Protein AF-A0A951AFZ4-F1 (afdb_monomer_lite)

pLDDT: mean 92.52, std 4.46, range [70.25, 98.06]

Sequence (75 aa):
MFKRILKWLGGILLVLLLIAAIVINAVWFRPWFLNVFYEKVFVEFVFDEPELLSSIGLVEQFGITGHNARLNDAS

Structure (mmCIF, N/CA/C/O backbone):
data_AF-A0A951AFZ4-F1
#
_entry.id   AF-A0A951AFZ4-F1
#
loop_
_atom_site.group_PDB
_atom_site.id
_atom_site.type_symbol
_atom_site.label_atom_id
_atom_site.label_alt_id
_atom_site.label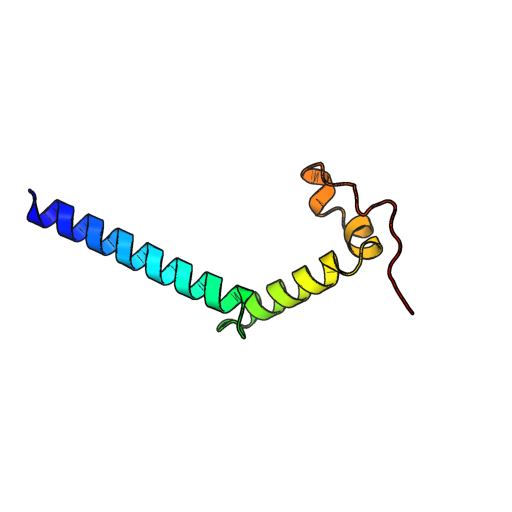_comp_id
_atom_site.label_asym_id
_atom_site.label_entity_id
_atom_site.label_seq_id
_atom_site.pdbx_PDB_ins_code
_atom_site.Cartn_x
_atom_site.Cartn_y
_atom_site.Cartn_z
_atom_site.occupancy
_atom_site.B_iso_or_equiv
_atom_site.auth_seq_id
_atom_site.auth_comp_id
_atom_site.auth_asym_id
_atom_site.auth_atom_id
_atom_site.pdbx_PDB_model_num
ATOM 1 N N . MET A 1 1 ? -11.818 24.186 27.851 1.00 70.25 1 MET A N 1
ATOM 2 C CA . MET A 1 1 ? -11.233 23.938 26.509 1.00 70.25 1 MET A CA 1
ATOM 3 C C . MET A 1 1 ? -10.308 22.722 26.463 1.00 70.25 1 MET A C 1
ATOM 5 O O . MET A 1 1 ? -10.518 21.879 25.601 1.00 70.25 1 MET A O 1
ATOM 9 N N . PHE A 1 2 ? -9.367 22.566 27.403 1.00 85.00 2 PHE A N 1
ATOM 10 C CA . PHE A 1 2 ? -8.395 21.456 27.430 1.00 85.00 2 PHE A CA 1
ATOM 11 C C . PHE A 1 2 ? -9.010 20.045 27.322 1.00 85.00 2 PHE A C 1
ATOM 13 O O . PHE A 1 2 ? -8.621 19.265 26.462 1.00 85.00 2 PHE A O 1
ATOM 20 N N . LYS A 1 3 ? -10.067 19.743 28.094 1.00 86.38 3 LYS A N 1
ATOM 21 C CA . LYS A 1 3 ? -10.775 18.446 28.021 1.00 86.38 3 LYS A CA 1
ATOM 22 C C . LYS A 1 3 ? -11.378 18.147 26.639 1.00 86.38 3 LYS A C 1
ATOM 24 O O . LYS A 1 3 ? -11.525 16.987 26.280 1.00 86.38 3 LYS A O 1
ATOM 29 N N . ARG A 1 4 ? -11.749 19.179 25.870 1.00 88.31 4 ARG A N 1
ATOM 30 C CA . ARG A 1 4 ? -12.290 19.021 24.510 1.00 88.31 4 ARG A CA 1
ATOM 31 C C . ARG A 1 4 ? -11.167 18.700 23.528 1.00 88.31 4 ARG A C 1
ATOM 33 O O . ARG A 1 4 ? -11.319 17.785 22.734 1.00 88.31 4 ARG A O 1
ATOM 40 N N . ILE A 1 5 ? -10.039 19.399 23.642 1.00 90.44 5 ILE A N 1
ATOM 41 C CA . ILE A 1 5 ? -8.835 19.155 22.835 1.00 90.44 5 ILE A CA 1
ATOM 42 C C . ILE A 1 5 ? -8.319 17.731 23.063 1.00 90.44 5 ILE A C 1
ATOM 44 O O . ILE A 1 5 ? -8.094 17.014 22.097 1.00 90.44 5 ILE A O 1
ATOM 48 N N . LEU A 1 6 ? -8.236 17.284 24.320 1.00 93.56 6 LEU A N 1
ATOM 49 C CA . LEU A 1 6 ? -7.774 15.935 24.654 1.00 93.56 6 LEU A CA 1
ATOM 50 C C . LEU A 1 6 ? -8.691 14.834 24.090 1.00 93.56 6 LEU A C 1
ATOM 52 O O . LEU A 1 6 ? -8.199 13.807 23.636 1.00 93.56 6 LEU A O 1
ATOM 56 N N . LYS A 1 7 ? -10.013 15.059 24.056 1.00 92.88 7 LYS A N 1
ATOM 57 C CA . LYS A 1 7 ? -10.967 14.134 23.418 1.00 92.88 7 LYS A CA 1
ATOM 58 C C . LYS A 1 7 ? -10.746 14.025 21.909 1.00 92.88 7 LYS A C 1
ATOM 60 O O . LYS A 1 7 ? -10.751 12.918 21.386 1.00 92.88 7 LYS A O 1
ATOM 65 N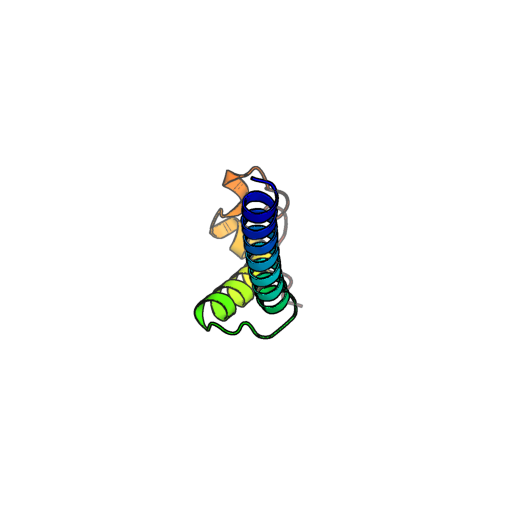 N . TRP A 1 8 ? -10.537 15.150 21.223 1.00 95.19 8 TRP A N 1
ATOM 66 C CA . TRP A 1 8 ? -10.255 15.149 19.784 1.00 95.19 8 TRP A CA 1
ATOM 67 C C . TRP A 1 8 ? -8.906 14.501 19.469 1.00 95.19 8 TRP A C 1
ATOM 69 O O . TRP A 1 8 ? -8.842 13.659 18.582 1.00 95.19 8 TRP A O 1
ATOM 79 N N . LEU A 1 9 ? -7.860 14.823 20.235 1.00 95.31 9 LEU A N 1
ATOM 80 C CA . LEU A 1 9 ? -6.542 14.191 20.109 1.00 95.31 9 LEU A CA 1
ATOM 81 C C . LEU A 1 9 ? -6.611 12.678 20.331 1.00 95.31 9 LEU A C 1
ATOM 83 O O . LEU A 1 9 ? -6.080 11.924 19.524 1.00 95.31 9 LEU A O 1
ATOM 87 N N . GLY A 1 10 ? -7.308 12.232 21.380 1.00 96.31 10 GLY A N 1
ATOM 88 C CA . GLY A 1 10 ? -7.520 10.809 21.638 1.00 96.31 10 GLY A CA 1
ATOM 89 C C . GLY A 1 10 ? -8.311 10.121 20.525 1.00 96.31 10 GLY A C 1
ATOM 90 O O . GLY A 1 10 ? -7.954 9.022 20.114 1.00 96.31 10 GLY A O 1
ATOM 91 N N . GLY A 1 11 ? -9.342 10.783 19.991 1.00 96.75 11 GLY A N 1
ATOM 92 C CA . GLY A 1 11 ? -10.116 10.276 18.857 1.00 96.75 11 GLY A CA 1
ATOM 93 C C . GLY A 1 11 ? -9.274 10.124 17.590 1.00 96.75 11 GLY A C 1
ATOM 94 O O . GLY A 1 11 ? -9.303 9.069 16.964 1.00 96.75 11 GLY A O 1
ATOM 95 N N . ILE A 1 12 ? -8.475 11.138 17.246 1.00 96.94 12 ILE A N 1
ATOM 96 C CA . ILE A 1 12 ? -7.563 11.095 16.092 1.00 96.94 12 ILE A CA 1
ATOM 97 C C . ILE A 1 12 ? -6.529 9.982 16.270 1.00 96.94 12 ILE A C 1
ATOM 99 O O . ILE A 1 12 ? -6.306 9.202 15.347 1.00 96.94 12 ILE A O 1
ATOM 103 N N . LEU A 1 13 ? -5.933 9.874 17.460 1.00 97.69 13 LEU A N 1
ATOM 104 C CA . LEU A 1 13 ? -4.963 8.825 17.760 1.00 97.69 13 LEU A CA 1
ATOM 105 C C . LEU A 1 13 ? -5.581 7.432 17.599 1.00 97.69 13 LEU A C 1
ATOM 107 O O . LEU A 1 13 ? -4.969 6.556 16.997 1.00 97.69 13 LEU A O 1
ATOM 111 N N . LEU A 1 14 ? -6.806 7.234 18.088 1.00 97.81 14 LEU A N 1
ATOM 112 C CA . LEU A 1 14 ? -7.514 5.964 17.954 1.00 97.81 14 LEU A CA 1
ATOM 113 C C . LEU A 1 14 ? -7.792 5.625 16.485 1.00 97.81 14 LEU A C 1
ATOM 115 O O . LEU A 1 14 ? -7.555 4.494 16.072 1.00 97.81 14 LEU A O 1
ATOM 119 N N . VAL A 1 15 ? -8.233 6.596 15.681 1.00 98.06 15 VAL A N 1
ATOM 120 C CA . VAL A 1 15 ? -8.440 6.398 14.236 1.00 98.06 15 VAL A CA 1
ATOM 121 C C . VAL A 1 15 ? -7.131 6.019 13.541 1.00 98.06 15 VAL A C 1
ATOM 123 O O . VAL A 1 15 ? -7.114 5.072 12.759 1.00 98.06 15 VAL A O 1
ATOM 126 N N . LEU A 1 16 ? -6.026 6.696 13.863 1.00 98.00 16 LEU A N 1
ATOM 127 C CA . LEU A 1 16 ? -4.710 6.364 13.312 1.00 98.00 16 LEU A CA 1
ATOM 128 C C . LEU A 1 16 ? -4.276 4.939 13.675 1.00 98.00 16 LEU A C 1
ATOM 130 O O . LEU A 1 16 ? -3.788 4.217 12.808 1.00 98.00 16 LEU A O 1
ATOM 134 N N . LEU A 1 17 ? -4.493 4.510 14.921 1.00 98.06 17 LEU A N 1
ATOM 135 C CA . LEU A 1 17 ? -4.182 3.145 15.353 1.00 98.06 17 LEU A CA 1
ATOM 136 C C . LEU A 1 17 ? -5.025 2.097 14.616 1.00 98.06 17 LEU A C 1
ATOM 138 O O . LEU A 1 17 ? -4.498 1.052 14.239 1.00 98.06 17 LEU A O 1
ATOM 142 N N . LEU A 1 18 ? -6.308 2.374 14.369 1.00 97.44 18 LEU A N 1
ATOM 143 C CA . LEU A 1 18 ? -7.171 1.477 13.596 1.00 97.44 18 LEU A CA 1
ATOM 144 C C . LEU A 1 18 ? -6.706 1.356 12.141 1.00 97.44 18 LEU A C 1
ATOM 146 O O . LEU A 1 18 ? -6.627 0.245 11.620 1.00 97.44 18 LEU A O 1
ATOM 150 N N . ILE A 1 19 ? -6.349 2.473 11.502 1.00 96.81 19 ILE A N 1
ATOM 151 C CA . ILE A 1 19 ? -5.805 2.462 10.137 1.00 96.81 19 ILE A CA 1
ATOM 152 C C . ILE A 1 19 ? -4.496 1.667 10.101 1.00 96.81 19 ILE A C 1
ATOM 154 O O . ILE A 1 19 ? -4.332 0.800 9.246 1.00 96.81 19 ILE A O 1
ATOM 158 N N . ALA A 1 20 ? -3.592 1.902 11.056 1.00 96.62 20 ALA A N 1
ATOM 159 C CA . ALA A 1 20 ? -2.332 1.170 11.143 1.00 96.62 20 ALA A CA 1
ATOM 160 C C . ALA A 1 20 ? -2.557 -0.341 11.307 1.00 96.62 20 ALA A C 1
ATOM 162 O O . ALA A 1 20 ? -1.901 -1.131 10.633 1.00 96.62 20 ALA A O 1
ATOM 163 N N . ALA A 1 21 ? -3.516 -0.754 12.140 1.00 95.94 21 ALA A N 1
ATOM 164 C CA . ALA A 1 21 ? -3.858 -2.164 12.312 1.00 95.94 21 ALA A CA 1
ATOM 165 C C . ALA A 1 21 ? -4.363 -2.807 11.007 1.00 95.94 21 ALA A C 1
ATOM 167 O O . ALA A 1 21 ? -3.952 -3.921 10.680 1.00 95.94 21 ALA A O 1
ATOM 168 N N . ILE A 1 22 ? -5.199 -2.099 10.239 1.00 94.69 22 ILE A N 1
ATOM 169 C CA . ILE A 1 22 ? -5.691 -2.572 8.935 1.00 94.69 22 ILE A CA 1
ATOM 170 C C . ILE A 1 22 ? -4.532 -2.716 7.942 1.00 94.69 22 ILE A C 1
ATOM 172 O O . ILE A 1 22 ? -4.427 -3.745 7.279 1.00 94.69 22 ILE A O 1
ATOM 176 N N . VAL A 1 23 ? -3.635 -1.729 7.868 1.00 94.56 23 VAL A N 1
ATOM 177 C CA . VAL A 1 23 ? -2.465 -1.776 6.975 1.00 94.56 23 VAL A CA 1
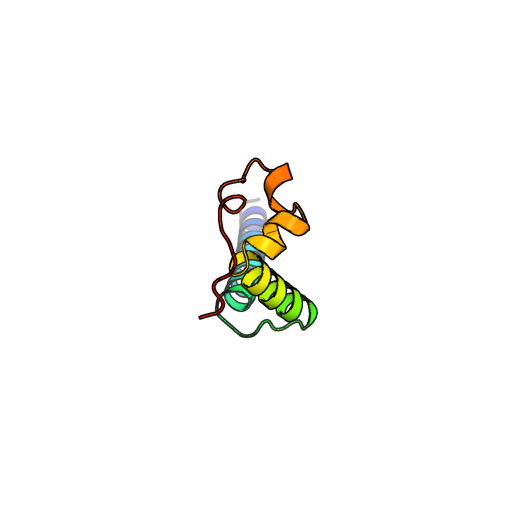ATOM 178 C C . VAL A 1 23 ? -1.531 -2.926 7.354 1.00 94.56 23 VAL A C 1
ATOM 180 O O . VAL A 1 23 ? -1.105 -3.682 6.483 1.00 94.56 23 VAL A O 1
ATOM 183 N N . ILE A 1 24 ? -1.254 -3.111 8.648 1.00 95.69 24 ILE A N 1
ATOM 184 C CA . ILE A 1 24 ? -0.417 -4.219 9.126 1.00 95.69 24 ILE A CA 1
ATOM 185 C C . ILE A 1 24 ? -1.053 -5.566 8.764 1.00 95.69 24 ILE A C 1
ATOM 187 O O . ILE A 1 24 ? -0.367 -6.470 8.285 1.00 95.69 24 ILE A O 1
ATOM 191 N N . ASN A 1 25 ? -2.367 -5.701 8.954 1.00 94.75 25 ASN A N 1
ATOM 192 C CA . ASN A 1 25 ? -3.090 -6.905 8.564 1.00 94.75 25 ASN A CA 1
ATOM 193 C C . ASN A 1 25 ? -3.027 -7.152 7.048 1.00 94.75 25 ASN A C 1
ATOM 195 O O . ASN A 1 25 ? -2.780 -8.286 6.641 1.00 94.75 25 ASN A O 1
ATOM 199 N N . ALA A 1 26 ? -3.196 -6.111 6.229 1.00 94.00 26 ALA A N 1
ATOM 200 C CA . ALA A 1 26 ? -3.143 -6.220 4.775 1.00 94.00 26 ALA A CA 1
ATOM 201 C C . ALA A 1 26 ? -1.760 -6.681 4.276 1.00 94.00 26 ALA A C 1
ATOM 203 O O . ALA A 1 26 ? -1.664 -7.613 3.476 1.00 94.00 26 ALA A O 1
ATOM 204 N N . VAL A 1 27 ? -0.683 -6.083 4.789 1.00 91.62 27 VAL A N 1
ATOM 205 C CA . VAL A 1 27 ? 0.684 -6.345 4.310 1.00 91.62 27 VAL A CA 1
ATOM 206 C C . VAL A 1 27 ? 1.244 -7.666 4.852 1.00 91.62 27 VAL A C 1
ATOM 208 O O . VAL A 1 27 ? 1.715 -8.489 4.072 1.00 91.62 27 VAL A O 1
ATOM 211 N N . TRP A 1 28 ? 1.150 -7.936 6.159 1.00 92.88 28 TRP A N 1
ATOM 212 C CA . TRP A 1 28 ? 1.835 -9.092 6.772 1.00 92.88 28 TRP A CA 1
ATOM 213 C C . TRP A 1 28 ? 0.958 -10.324 7.000 1.00 92.88 28 TRP A C 1
ATOM 215 O O . TRP A 1 28 ? 1.485 -11.421 7.166 1.00 92.88 28 TRP A O 1
ATOM 225 N N . PHE A 1 29 ? -0.366 -10.179 7.018 1.00 93.38 29 PHE A N 1
ATOM 226 C CA . PHE A 1 29 ? -1.278 -11.272 7.361 1.00 93.38 29 PHE A CA 1
ATOM 227 C C . PHE A 1 29 ? -2.239 -11.590 6.211 1.00 93.38 29 PHE A C 1
ATOM 229 O O . PHE A 1 29 ? -2.136 -11.050 5.107 1.00 93.38 29 PHE A O 1
ATOM 236 N N . ARG A 1 30 ? -3.177 -12.512 6.471 1.00 93.12 30 ARG A N 1
ATOM 237 C CA . ARG A 1 30 ? -4.367 -12.684 5.637 1.00 93.12 30 ARG A CA 1
ATOM 238 C C . ARG A 1 30 ? -5.286 -11.473 5.873 1.00 93.12 30 ARG A C 1
ATOM 240 O O . ARG A 1 30 ? -5.749 -11.314 7.010 1.00 93.12 30 ARG A O 1
ATOM 247 N N . PRO A 1 31 ? -5.565 -10.654 4.842 1.00 94.88 31 PRO A N 1
ATOM 248 C CA . PRO A 1 31 ? -6.458 -9.513 4.961 1.00 94.88 31 PRO A CA 1
ATOM 249 C C . PRO A 1 31 ? -7.856 -9.953 5.391 1.00 94.88 31 PRO A C 1
ATOM 251 O O . PRO A 1 31 ? -8.352 -10.991 4.946 1.00 94.88 31 PRO A O 1
ATOM 254 N N . TRP A 1 32 ? -8.504 -9.164 6.245 1.00 92.38 32 TRP A N 1
ATOM 255 C CA . TRP A 1 32 ? -9.873 -9.454 6.688 1.00 92.38 32 TRP A CA 1
ATOM 256 C C . TRP A 1 32 ? -10.907 -9.360 5.566 1.00 92.38 32 TRP A C 1
ATOM 258 O O . TRP A 1 32 ? -11.921 -10.054 5.607 1.00 92.38 32 TRP A O 1
ATOM 268 N N . PHE A 1 33 ? -10.654 -8.513 4.568 1.00 93.50 33 PHE A N 1
ATOM 269 C CA . PHE A 1 33 ? -11.558 -8.299 3.447 1.00 93.50 33 PHE A CA 1
ATOM 270 C C . PHE A 1 33 ? -11.048 -9.002 2.194 1.00 93.50 33 PHE A C 1
ATOM 272 O O . PHE A 1 33 ? -9.869 -8.918 1.846 1.00 93.50 33 PHE A O 1
ATOM 279 N N . LEU A 1 34 ? -11.961 -9.674 1.495 1.00 94.62 34 LEU A N 1
ATOM 280 C CA . LEU A 1 34 ? -11.626 -10.474 0.323 1.00 94.62 34 LEU A CA 1
ATOM 281 C C . LEU A 1 34 ? -11.099 -9.618 -0.841 1.00 94.62 34 LEU A C 1
ATOM 283 O O . LEU A 1 34 ? -10.173 -10.034 -1.526 1.00 94.62 34 LEU A O 1
ATOM 287 N N . ASN A 1 35 ? -11.635 -8.410 -1.038 1.00 96.00 35 ASN A N 1
ATOM 288 C CA . ASN A 1 35 ? -11.128 -7.481 -2.052 1.00 96.00 35 ASN A CA 1
ATOM 289 C C . ASN A 1 35 ? -9.671 -7.083 -1.773 1.00 96.00 35 ASN A C 1
ATOM 291 O O . ASN A 1 35 ? -8.844 -7.181 -2.668 1.00 96.00 35 ASN A O 1
ATOM 295 N N . VAL A 1 36 ? -9.334 -6.757 -0.520 1.00 95.31 36 VAL A N 1
ATOM 296 C CA . VAL A 1 36 ? -7.959 -6.404 -0.122 1.00 95.31 36 VAL A CA 1
ATOM 297 C C . VAL A 1 36 ? -7.018 -7.598 -0.296 1.00 95.31 36 VAL A C 1
ATOM 299 O O . VAL A 1 36 ? -5.863 -7.432 -0.673 1.00 95.31 36 VAL A O 1
ATOM 302 N N . PHE A 1 37 ? -7.507 -8.819 -0.061 1.00 95.31 37 PHE A N 1
ATOM 303 C CA . PHE A 1 37 ? -6.747 -10.030 -0.364 1.00 95.31 37 PHE A CA 1
ATOM 304 C C . PHE A 1 37 ? -6.451 -10.177 -1.861 1.00 95.31 37 PHE A C 1
ATOM 306 O O . PHE A 1 37 ? -5.300 -10.420 -2.214 1.00 95.31 37 PHE A O 1
ATOM 313 N N . TYR A 1 38 ? -7.441 -9.992 -2.738 1.00 96.06 38 TYR A N 1
ATOM 314 C CA . TYR A 1 38 ? -7.209 -10.049 -4.184 1.00 96.06 38 TYR A CA 1
ATOM 315 C C . TYR A 1 38 ? -6.284 -8.934 -4.673 1.00 96.06 38 TYR A C 1
ATOM 317 O O . TYR A 1 38 ? -5.395 -9.203 -5.473 1.00 96.06 38 TYR A O 1
ATOM 325 N N . GLU A 1 39 ? -6.454 -7.714 -4.165 1.00 94.75 39 GLU A N 1
ATOM 326 C CA . GLU A 1 39 ? -5.574 -6.583 -4.470 1.00 94.75 39 GLU A CA 1
ATOM 327 C C . GLU A 1 39 ? -4.127 -6.876 -4.058 1.00 94.75 39 GLU A C 1
ATOM 329 O O . GLU A 1 39 ? -3.217 -6.660 -4.852 1.00 94.75 39 GLU A O 1
ATOM 334 N N . LYS A 1 40 ? -3.905 -7.434 -2.860 1.00 94.31 40 LYS A N 1
ATOM 335 C CA . LYS A 1 40 ? -2.572 -7.844 -2.395 1.00 94.31 40 LYS A CA 1
ATOM 336 C C . LYS A 1 40 ? -1.923 -8.846 -3.346 1.00 94.31 40 LYS A C 1
ATOM 338 O O . LYS A 1 40 ? -0.806 -8.616 -3.793 1.00 94.31 40 LYS A O 1
ATOM 343 N N . VAL A 1 41 ? -2.626 -9.938 -3.648 1.00 94.56 41 VAL A N 1
ATOM 344 C CA . VAL A 1 41 ? -2.103 -11.006 -4.514 1.00 94.56 41 VAL A CA 1
ATOM 345 C C . VAL A 1 41 ? -1.822 -10.471 -5.915 1.00 94.56 41 VAL A C 1
ATOM 347 O O . VAL A 1 41 ? -0.800 -10.804 -6.502 1.00 94.56 41 VAL A O 1
ATOM 350 N N . PHE A 1 42 ? -2.702 -9.618 -6.441 1.00 94.31 42 PHE A N 1
ATOM 351 C CA . PHE A 1 42 ? -2.494 -8.967 -7.729 1.00 94.31 42 PHE A CA 1
ATOM 352 C C . PHE A 1 42 ? -1.232 -8.102 -7.730 1.00 94.31 42 PHE A C 1
ATOM 354 O O . PHE A 1 42 ? -0.428 -8.214 -8.648 1.00 94.31 42 PHE A O 1
ATOM 361 N N . VAL A 1 43 ? -1.042 -7.266 -6.706 1.00 93.25 43 VAL A N 1
ATOM 362 C CA . VAL A 1 43 ? 0.148 -6.416 -6.574 1.00 93.25 43 VAL A CA 1
ATOM 363 C C . VAL A 1 43 ? 1.412 -7.271 -6.496 1.00 93.25 43 VAL A C 1
ATOM 365 O O . VAL A 1 43 ? 2.327 -7.036 -7.274 1.00 93.25 43 VAL A O 1
ATOM 368 N N . GLU A 1 44 ? 1.455 -8.277 -5.621 1.00 92.88 44 GLU A N 1
ATOM 369 C CA . GLU A 1 44 ? 2.605 -9.190 -5.507 1.00 92.88 44 GLU A CA 1
ATOM 370 C C . GLU A 1 44 ? 2.935 -9.838 -6.861 1.00 92.88 44 GLU A C 1
ATOM 372 O O . GLU A 1 44 ? 4.053 -9.711 -7.348 1.00 92.88 44 GLU A O 1
ATOM 377 N N . PHE A 1 45 ? 1.932 -10.410 -7.529 1.00 93.44 45 PHE A N 1
ATOM 378 C CA . PHE A 1 45 ? 2.094 -11.054 -8.832 1.00 93.44 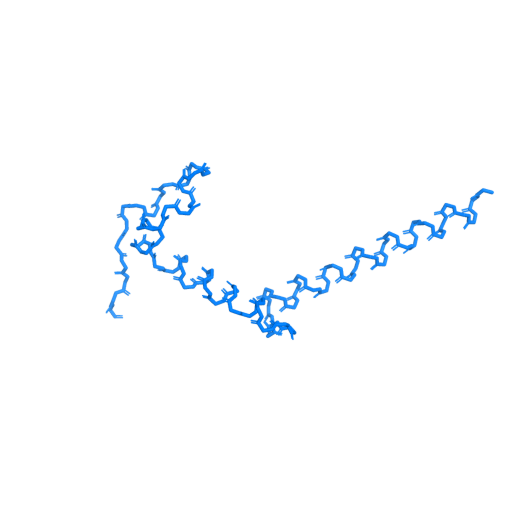45 PHE A CA 1
ATOM 379 C C . PHE A 1 45 ? 2.619 -10.103 -9.917 1.00 93.44 45 PHE A C 1
ATOM 381 O O . PHE A 1 45 ? 3.550 -10.425 -10.647 1.00 93.44 45 PHE A O 1
ATOM 388 N N . VAL A 1 46 ? 2.042 -8.906 -10.010 1.00 93.31 46 VAL A N 1
ATOM 389 C CA . VAL A 1 46 ? 2.436 -7.901 -11.002 1.00 93.31 46 VAL A CA 1
ATOM 390 C C . VAL A 1 46 ? 3.868 -7.418 -10.774 1.00 93.31 46 VAL A C 1
ATOM 392 O O . VAL A 1 46 ? 4.586 -7.178 -11.739 1.00 93.31 46 VAL A O 1
ATOM 395 N N . PHE A 1 47 ? 4.289 -7.241 -9.520 1.00 91.50 47 PHE A N 1
ATOM 396 C CA . PHE A 1 47 ? 5.647 -6.786 -9.213 1.00 91.50 47 PHE A CA 1
ATOM 397 C C . PHE A 1 47 ? 6.702 -7.889 -9.363 1.00 91.50 47 PHE A C 1
ATOM 399 O O . PHE A 1 47 ? 7.859 -7.562 -9.637 1.00 91.50 47 PHE A O 1
ATOM 406 N N . ASP A 1 48 ? 6.311 -9.157 -9.235 1.00 92.75 48 ASP A N 1
ATOM 407 C CA . ASP A 1 48 ? 7.179 -10.305 -9.512 1.00 92.75 48 ASP A CA 1
ATOM 408 C C . ASP A 1 48 ? 7.341 -10.562 -11.025 1.00 92.75 48 ASP A C 1
ATOM 410 O O . ASP A 1 48 ? 8.371 -11.082 -11.457 1.00 92.75 48 ASP A O 1
ATOM 414 N N . GLU A 1 49 ? 6.372 -10.139 -11.845 1.00 93.56 49 GLU A N 1
ATOM 415 C CA . GLU A 1 49 ? 6.381 -10.298 -13.304 1.00 93.56 49 GLU A CA 1
ATOM 416 C C . GLU A 1 49 ? 6.671 -8.978 -14.058 1.00 93.56 49 GLU A C 1
ATOM 418 O O . GLU A 1 49 ? 5.744 -8.244 -14.428 1.00 93.56 49 GLU A O 1
ATOM 423 N N . PRO A 1 50 ? 7.945 -8.649 -14.361 1.00 92.38 50 PRO A N 1
ATOM 424 C CA . PRO A 1 50 ? 8.304 -7.405 -15.049 1.00 92.38 50 PRO A CA 1
ATOM 425 C C . PRO A 1 50 ? 7.685 -7.246 -16.445 1.00 92.38 50 PRO A C 1
ATOM 427 O O . PRO A 1 50 ? 7.400 -6.117 -16.860 1.00 92.38 50 PRO A O 1
ATOM 430 N N . GLU A 1 51 ? 7.457 -8.339 -17.177 1.00 92.75 51 GLU A N 1
ATOM 431 C CA . GLU A 1 51 ? 6.809 -8.287 -18.495 1.00 92.75 51 GLU A CA 1
ATOM 432 C C . GLU A 1 51 ? 5.348 -7.874 -18.367 1.00 92.75 51 GLU A C 1
ATOM 434 O O . GLU A 1 51 ? 4.867 -7.014 -19.111 1.00 92.75 51 GLU A O 1
ATOM 439 N N . 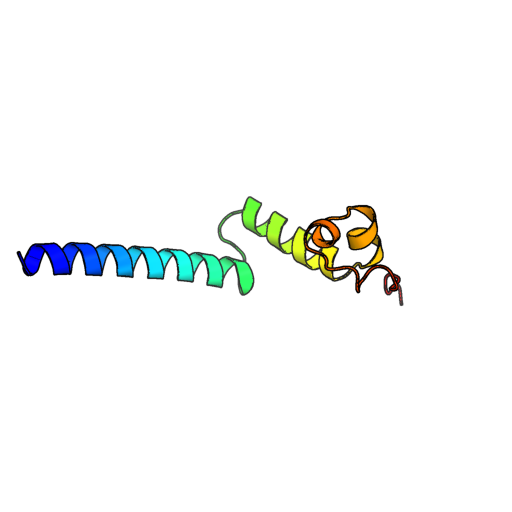LEU A 1 52 ? 4.657 -8.445 -17.378 1.00 93.56 52 LEU A N 1
ATOM 440 C CA . LEU A 1 52 ? 3.281 -8.094 -17.086 1.00 93.56 52 LEU A CA 1
ATOM 441 C C . LEU A 1 52 ? 3.201 -6.632 -16.658 1.00 93.56 52 LEU A C 1
ATOM 443 O O . LEU A 1 52 ? 2.395 -5.894 -17.228 1.00 93.56 52 LEU A O 1
ATOM 447 N N . LEU A 1 53 ? 4.060 -6.195 -15.730 1.00 94.00 53 LEU A N 1
ATOM 448 C CA . LEU A 1 53 ? 4.109 -4.807 -15.267 1.00 94.00 53 LEU A CA 1
ATOM 449 C C . LEU A 1 53 ? 4.343 -3.819 -16.423 1.00 94.00 53 LEU A C 1
ATOM 451 O O . LEU A 1 53 ? 3.671 -2.789 -16.487 1.00 94.00 53 LEU A O 1
ATOM 455 N N . SER A 1 54 ? 5.216 -4.174 -17.372 1.00 92.69 54 SER A N 1
ATOM 456 C CA . SER A 1 54 ? 5.468 -3.384 -18.587 1.00 92.69 54 SER A CA 1
ATOM 457 C C . SER A 1 54 ? 4.265 -3.364 -19.535 1.00 92.69 54 SER A C 1
ATOM 459 O O . SER A 1 54 ? 3.966 -2.340 -20.149 1.00 92.69 54 SER A O 1
ATOM 461 N N . SER A 1 55 ? 3.559 -4.492 -19.669 1.00 92.38 55 SER A N 1
ATOM 462 C CA . SER A 1 55 ? 2.408 -4.620 -20.572 1.00 92.38 55 SER A CA 1
ATOM 463 C C . SER A 1 55 ? 1.207 -3.781 -20.128 1.00 92.38 55 SER A C 1
ATOM 465 O O . SER A 1 55 ? 0.495 -3.226 -20.966 1.00 92.38 55 SER A O 1
ATOM 467 N N . ILE A 1 56 ? 0.995 -3.662 -18.814 1.00 93.25 56 ILE A N 1
ATOM 468 C CA . ILE A 1 56 ? -0.108 -2.886 -18.235 1.00 93.25 56 ILE A CA 1
ATOM 469 C C . ILE A 1 56 ? 0.229 -1.400 -18.078 1.00 93.25 56 ILE A C 1
ATOM 471 O O . ILE A 1 56 ? -0.688 -0.585 -17.987 1.00 93.25 56 ILE A O 1
ATOM 475 N N . GLY A 1 57 ? 1.514 -1.033 -18.039 1.00 91.31 57 GLY A N 1
ATOM 476 C CA . GLY A 1 57 ? 1.941 0.365 -17.966 1.00 91.31 57 GLY A CA 1
ATOM 477 C C . GLY A 1 57 ? 1.619 1.059 -16.632 1.00 91.31 57 GLY A C 1
ATOM 478 O O . GLY A 1 57 ? 1.393 2.272 -16.604 1.00 91.31 57 GLY A O 1
ATOM 479 N N . LEU A 1 58 ? 1.510 0.301 -15.532 1.00 88.69 58 LEU A N 1
ATOM 480 C CA . LEU A 1 58 ? 0.990 0.810 -14.256 1.00 88.69 58 LEU A CA 1
ATOM 481 C C . LEU A 1 58 ? 1.907 1.840 -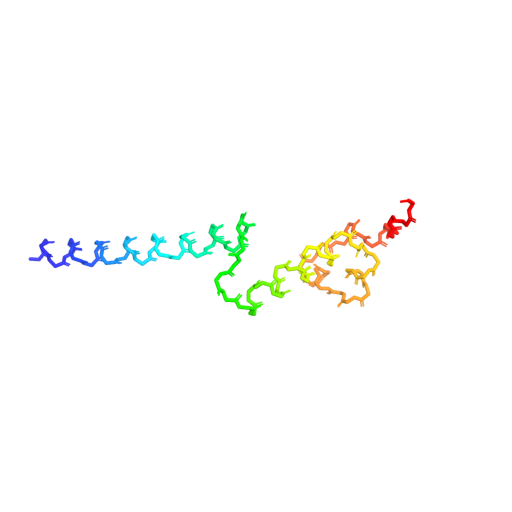13.589 1.00 88.69 58 LEU A C 1
ATOM 483 O O . LEU A 1 58 ? 1.402 2.785 -12.979 1.00 88.69 58 LEU A O 1
ATOM 487 N N . VAL A 1 59 ? 3.225 1.657 -13.648 1.00 92.12 59 VAL A N 1
ATOM 488 C CA . VAL A 1 59 ? 4.188 2.449 -12.854 1.00 92.12 59 VAL A CA 1
ATOM 489 C C . VAL A 1 59 ? 4.986 3.442 -13.702 1.00 92.12 59 VAL A C 1
ATOM 491 O O . VAL A 1 59 ? 5.577 4.389 -13.178 1.00 92.12 59 VAL A O 1
ATOM 494 N N . GLU A 1 60 ? 4.908 3.305 -15.020 1.00 90.50 60 GLU A N 1
ATOM 495 C CA . GLU A 1 60 ? 5.511 4.175 -16.022 1.00 90.50 60 GLU A CA 1
ATOM 496 C C . GLU A 1 60 ? 4.907 5.580 -15.973 1.00 90.50 60 GLU A C 1
ATOM 498 O O . GLU A 1 60 ? 5.624 6.564 -16.154 1.00 90.50 60 GLU A O 1
ATOM 503 N N . GLN A 1 61 ? 3.619 5.698 -15.625 1.00 89.75 61 GLN A N 1
ATOM 504 C CA . GLN A 1 61 ? 2.969 6.993 -15.381 1.00 89.75 61 GLN A CA 1
ATOM 505 C C . GLN A 1 61 ? 3.607 7.776 -14.217 1.00 89.75 61 GLN A C 1
ATOM 507 O O . GLN A 1 61 ? 3.495 8.999 -14.159 1.00 89.75 61 GLN A O 1
ATOM 512 N N . PHE A 1 62 ? 4.299 7.083 -13.308 1.00 91.06 62 PHE A N 1
ATOM 513 C CA . PHE A 1 62 ? 5.037 7.673 -12.190 1.00 91.06 62 PHE A CA 1
ATOM 514 C C . PHE A 1 62 ? 6.547 7.782 -12.470 1.00 91.06 62 PHE A C 1
ATOM 516 O O . PHE A 1 62 ? 7.310 8.149 -11.577 1.00 91.06 62 PHE A O 1
ATOM 523 N N . GLY A 1 63 ? 6.992 7.479 -13.697 1.00 90.69 63 GLY A N 1
ATOM 524 C CA . GLY A 1 63 ? 8.396 7.560 -14.112 1.00 90.69 63 GLY A CA 1
ATOM 525 C C . GLY A 1 63 ? 9.260 6.365 -13.698 1.00 90.69 63 GLY A C 1
ATOM 526 O O . GLY A 1 63 ? 10.483 6.426 -13.823 1.00 90.69 63 GLY A O 1
ATOM 527 N N . ILE A 1 64 ? 8.658 5.279 -13.210 1.00 90.88 64 ILE A N 1
ATOM 528 C CA . ILE A 1 64 ? 9.372 4.043 -12.880 1.00 90.88 64 ILE A CA 1
ATOM 529 C C . ILE A 1 64 ? 9.391 3.175 -14.140 1.00 90.88 64 ILE A C 1
ATOM 531 O O . ILE A 1 64 ? 8.346 2.716 -14.579 1.00 90.88 64 ILE A O 1
ATOM 535 N N . THR A 1 65 ? 10.567 2.970 -14.737 1.00 92.69 65 THR A N 1
ATOM 536 C CA . THR A 1 65 ? 10.728 2.214 -16.002 1.00 92.69 65 THR A CA 1
ATOM 537 C C . THR A 1 65 ? 11.846 1.167 -15.939 1.00 92.69 65 THR A C 1
ATOM 539 O O . THR A 1 65 ? 12.314 0.673 -16.964 1.00 92.69 65 THR A O 1
ATOM 542 N N . GLY A 1 66 ? 12.358 0.870 -14.740 1.00 89.44 66 GLY A N 1
ATOM 543 C CA . GLY A 1 66 ? 13.495 -0.041 -14.551 1.00 89.44 66 GLY A CA 1
ATOM 544 C C . GLY A 1 66 ? 13.162 -1.517 -14.800 1.00 89.44 66 GLY A C 1
ATOM 545 O O . GLY A 1 66 ? 14.071 -2.322 -15.012 1.00 89.44 66 GLY A O 1
ATOM 546 N N . HIS A 1 67 ? 11.878 -1.877 -14.774 1.00 88.25 67 HIS A N 1
ATOM 547 C CA . HIS A 1 67 ? 11.376 -3.222 -15.060 1.00 88.25 67 HIS A CA 1
ATOM 548 C C . HIS A 1 67 ? 11.263 -3.507 -16.565 1.00 88.25 67 HIS A C 1
ATOM 550 O O . HIS A 1 67 ? 11.375 -4.663 -16.948 1.00 88.25 67 HIS A O 1
ATOM 556 N N . ASN A 1 68 ? 11.180 -2.484 -17.424 1.00 90.88 68 ASN A N 1
ATOM 557 C CA . ASN A 1 68 ? 10.982 -2.626 -18.878 1.00 90.88 68 ASN A CA 1
ATOM 558 C C . ASN A 1 68 ? 12.109 -3.383 -19.602 1.00 90.88 68 ASN A C 1
ATOM 560 O O . ASN A 1 68 ? 11.919 -3.872 -20.712 1.00 90.88 68 ASN A O 1
ATOM 564 N N . ALA A 1 69 ? 13.303 -3.440 -19.008 1.00 91.31 69 ALA A N 1
ATOM 565 C CA . ALA A 1 69 ? 14.457 -4.152 -19.559 1.00 91.31 69 ALA A CA 1
ATOM 566 C C . ALA A 1 69 ? 14.590 -5.591 -19.023 1.00 91.31 69 ALA A C 1
ATOM 568 O O . ALA A 1 69 ? 15.613 -6.237 -19.258 1.00 91.31 69 ALA A O 1
ATOM 569 N N . ARG A 1 70 ? 13.607 -6.071 -18.252 1.00 89.25 70 ARG A N 1
ATOM 570 C CA . ARG A 1 70 ? 13.626 -7.379 -17.594 1.00 89.25 70 ARG A CA 1
ATOM 571 C C . ARG A 1 70 ? 12.557 -8.282 -18.200 1.00 89.25 70 ARG A C 1
ATOM 573 O O . ARG A 1 70 ? 11.482 -7.819 -18.558 1.00 89.25 70 ARG A O 1
ATOM 580 N N . LEU A 1 71 ? 12.890 -9.563 -18.291 1.00 90.38 71 LEU A N 1
ATOM 581 C CA . LEU A 1 71 ? 11.970 -10.634 -18.656 1.00 90.38 71 LEU A CA 1
ATOM 582 C C . LEU A 1 71 ? 11.520 -11.371 -17.392 1.00 90.38 71 LEU A C 1
ATOM 584 O O . LEU A 1 71 ? 12.196 -11.279 -16.359 1.00 90.38 71 LEU A O 1
ATOM 588 N N . ASN A 1 72 ? 10.397 -12.080 -17.475 1.00 89.62 72 ASN A N 1
ATOM 589 C CA . ASN A 1 72 ? 9.919 -12.922 -16.381 1.00 89.62 72 ASN A CA 1
ATOM 590 C C . ASN A 1 72 ? 10.883 -14.105 -16.173 1.00 89.62 72 ASN A C 1
ATOM 592 O O . ASN A 1 72 ? 11.411 -14.668 -17.135 1.00 89.62 72 ASN A O 1
ATOM 596 N N . ASP A 1 73 ? 11.107 -14.497 -14.917 1.00 87.38 73 ASP A N 1
ATOM 597 C CA . ASP A 1 73 ? 11.874 -15.704 -14.597 1.00 87.38 73 ASP A CA 1
ATOM 598 C C . ASP A 1 73 ? 10.944 -16.922 -14.640 1.00 87.38 73 ASP A C 1
ATOM 600 O O . ASP A 1 73 ? 10.001 -17.024 -13.859 1.00 87.38 73 ASP A O 1
ATOM 604 N N . ALA A 1 74 ? 11.186 -17.820 -15.595 1.00 82.81 74 ALA A N 1
ATOM 605 C CA . ALA A 1 74 ? 10.384 -19.023 -15.823 1.00 82.81 74 ALA A CA 1
ATOM 606 C C . ALA A 1 74 ? 11.133 -20.322 -15.461 1.00 82.81 74 ALA A C 1
ATOM 608 O O . ALA A 1 74 ? 10.715 -21.398 -15.902 1.00 82.81 74 ALA A O 1
ATOM 609 N N . SER A 1 75 ? 12.267 -20.218 -14.752 1.00 75.75 75 SER A N 1
ATOM 610 C CA . SER A 1 75 ? 13.169 -21.343 -14.456 1.00 75.75 75 SER A CA 1
ATOM 611 C C . SER A 1 75 ? 12.828 -22.149 -13.203 1.00 75.75 75 SER A C 1
ATOM 613 O O . SER A 1 75 ? 12.218 -21.605 -12.257 1.00 75.75 75 SER A O 1
#

Secondary structure (DSSP, 8-state):
-HHHHHHHHHHHHHHHHHHHHHHHHHHHS--SSHHHHHHHHHHHHHHH-HHHHHHHTTTGGGT--TTTT------

Foldseek 3Di:
DVVVVVVVVVVVVVVVVVVVVQVCCLQPHQHPDPVSNVVSVVVVVCVQALVNVVVVCPCVVVVDCPSVVDGHDPD

Radius of gyration: 19.37 Å; chains: 1; bounding box: 27×45×49 Å